Protein AF-A0A6B2LTD2-F1 (afdb_monomer)

Organism: NCBI:txid1963864

Structure (mmCIF, N/CA/C/O backbone):
data_AF-A0A6B2LTD2-F1
#
_entry.id   AF-A0A6B2LTD2-F1
#
loop_
_atom_site.group_PDB
_atom_site.id
_atom_site.type_symbol
_atom_site.label_atom_id
_atom_site.label_alt_id
_atom_site.label_comp_id
_atom_site.label_asym_id
_atom_site.label_entity_id
_atom_site.label_seq_id
_atom_site.pdbx_PDB_ins_code
_atom_site.Cartn_x
_atom_site.Cartn_y
_atom_site.Cartn_z
_atom_site.occupancy
_atom_site.B_iso_or_equiv
_atom_site.auth_seq_id
_atom_site.auth_comp_id
_atom_site.auth_asym_id
_atom_site.auth_atom_id
_atom_site.pdbx_PDB_model_num
ATOM 1 N N . MET A 1 1 ? 1.904 9.022 -7.532 1.00 56.50 1 MET A N 1
ATOM 2 C CA . MET 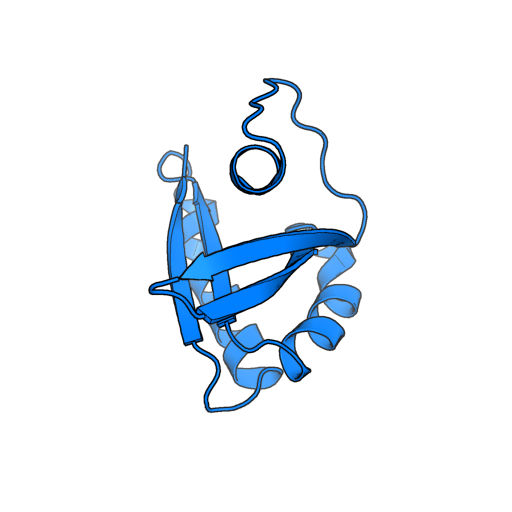A 1 1 ? 0.496 8.823 -7.103 1.00 56.50 1 MET A CA 1
ATOM 3 C C . MET A 1 1 ? 0.138 9.655 -5.867 1.00 56.50 1 MET A C 1
ATOM 5 O O . MET A 1 1 ? -0.848 10.381 -5.9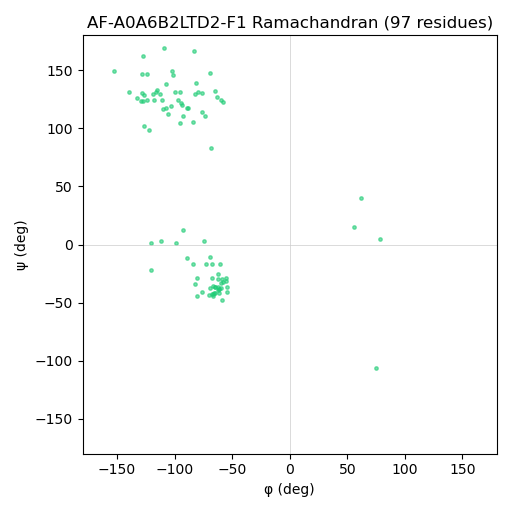13 1.00 56.50 1 MET A O 1
ATOM 9 N N . LEU A 1 2 ? 0.938 9.615 -4.795 1.00 57.12 2 LEU A N 1
ATOM 10 C CA . LEU A 1 2 ? 0.628 10.289 -3.527 1.00 57.12 2 LEU A CA 1
ATOM 11 C C . LEU A 1 2 ? 0.632 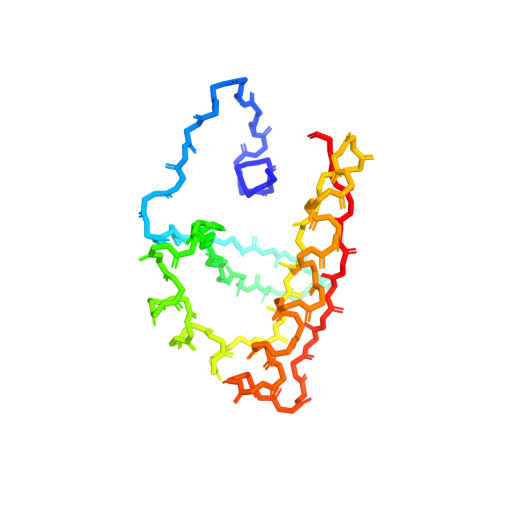11.829 -3.605 1.00 57.12 2 LEU A C 1
ATOM 13 O O . LEU A 1 2 ? -0.305 12.456 -3.127 1.00 57.12 2 LEU A O 1
ATOM 17 N N . LEU A 1 3 ? 1.603 12.436 -4.300 1.00 54.81 3 LEU A N 1
ATOM 18 C CA . LEU A 1 3 ? 1.633 13.888 -4.566 1.00 54.81 3 LEU A CA 1
ATOM 19 C C . LEU A 1 3 ? 0.433 14.364 -5.398 1.00 54.81 3 LEU A C 1
ATOM 21 O O . LEU A 1 3 ? -0.176 15.384 -5.092 1.00 54.81 3 LEU A O 1
ATOM 25 N N . ARG A 1 4 ? 0.017 13.574 -6.394 1.00 56.25 4 ARG A N 1
ATOM 26 C CA . ARG A 1 4 ? -1.172 13.876 -7.203 1.00 56.25 4 ARG A CA 1
ATOM 27 C C . ARG A 1 4 ? -2.454 13.796 -6.374 1.00 56.25 4 ARG A C 1
ATOM 29 O O . ARG A 1 4 ? -3.359 14.590 -6.596 1.00 56.25 4 ARG A O 1
ATOM 36 N N . PHE A 1 5 ? -2.531 12.871 -5.416 1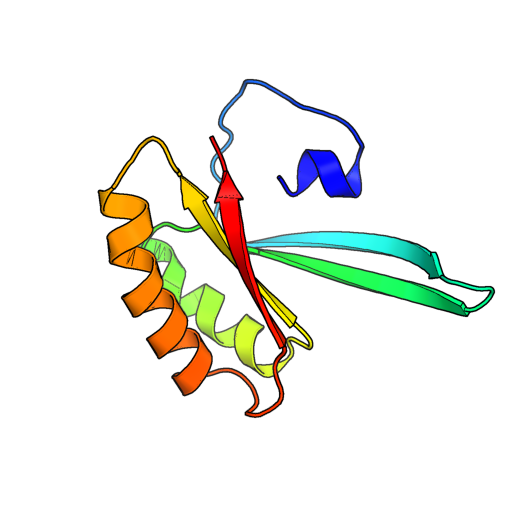.00 56.72 5 PHE A N 1
ATOM 37 C CA . PHE A 1 5 ? -3.673 12.777 -4.509 1.00 56.72 5 PHE A CA 1
ATOM 38 C C . PHE A 1 5 ? -3.655 13.858 -3.420 1.00 56.72 5 PHE A C 1
ATOM 40 O O . PHE A 1 5 ? -4.707 14.393 -3.099 1.00 56.72 5 PHE A O 1
ATOM 47 N N . ALA A 1 6 ? -2.506 14.186 -2.835 1.00 59.53 6 ALA A N 1
ATOM 48 C CA . ALA A 1 6 ? -2.430 15.146 -1.7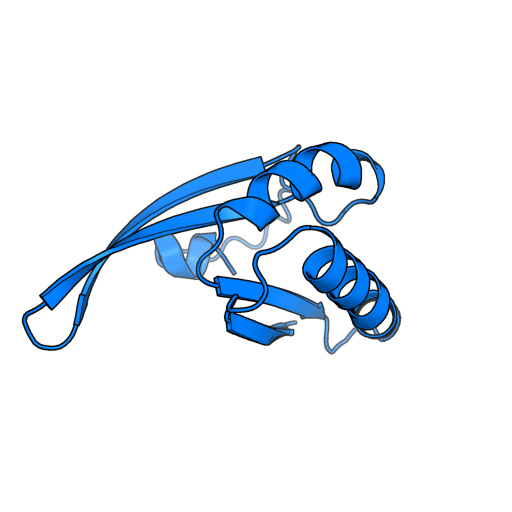36 1.00 59.53 6 ALA A CA 1
ATOM 49 C C . ALA A 1 6 ? -2.462 16.604 -2.221 1.00 59.53 6 ALA A C 1
ATOM 51 O O . ALA A 1 6 ? -3.227 17.402 -1.688 1.00 59.53 6 ALA A O 1
ATOM 52 N N . ASP A 1 7 ? -1.699 16.916 -3.269 1.00 58.69 7 ASP A N 1
ATOM 53 C CA . ASP A 1 7 ? -1.362 18.291 -3.658 1.00 58.69 7 ASP A CA 1
ATOM 54 C C . ASP A 1 7 ? -1.838 18.645 -5.080 1.00 58.69 7 ASP A C 1
ATOM 56 O O . ASP A 1 7 ? -1.614 19.751 -5.566 1.00 58.69 7 ASP A O 1
ATOM 60 N N . ASN A 1 8 ? -2.503 17.709 -5.770 1.00 53.69 8 ASN A N 1
ATOM 61 C CA . ASN A 1 8 ? -2.966 17.835 -7.159 1.00 53.69 8 ASN A CA 1
ATOM 62 C C . ASN A 1 8 ? -1.858 18.177 -8.179 1.00 53.69 8 ASN A C 1
ATOM 64 O O . ASN A 1 8 ? -2.137 18.505 -9.333 1.00 53.69 8 ASN A O 1
ATOM 68 N N . THR A 1 9 ? -0.594 18.030 -7.791 1.00 41.66 9 THR A N 1
ATOM 69 C CA . THR A 1 9 ? 0.590 18.281 -8.614 1.00 41.66 9 THR A CA 1
ATOM 70 C C . THR A 1 9 ? 1.175 16.971 -9.142 1.00 41.66 9 THR A C 1
ATOM 72 O O . THR A 1 9 ? 1.088 15.914 -8.513 1.00 41.66 9 THR A O 1
ATOM 75 N N . PHE A 1 10 ? 1.730 17.024 -10.351 1.00 46.69 10 PHE A N 1
ATOM 76 C CA . PHE A 1 10 ? 2.509 15.945 -10.949 1.00 46.69 10 PHE A CA 1
ATOM 77 C C . PHE A 1 10 ? 3.869 16.525 -11.321 1.00 46.69 10 PHE A C 1
ATOM 79 O O . PHE A 1 10 ? 3.927 17.525 -12.034 1.00 46.69 10 PHE A O 1
ATOM 86 N N . THR A 1 11 ? 4.935 15.911 -10.822 1.00 45.88 11 THR A N 1
ATOM 87 C CA . THR A 1 11 ? 6.310 16.299 -11.136 1.00 45.88 11 THR A CA 1
ATOM 88 C C . THR A 1 11 ? 6.979 15.109 -11.813 1.00 45.88 11 THR A C 1
ATOM 90 O O . THR A 1 11 ? 6.917 14.001 -11.286 1.00 45.88 11 THR A O 1
ATOM 93 N N . GLU A 1 12 ? 7.612 15.329 -12.968 1.00 45.50 12 GLU A N 1
ATOM 94 C CA . GLU A 1 12 ? 8.355 14.297 -13.718 1.00 45.50 12 GLU A CA 1
ATOM 95 C C . GLU A 1 12 ? 9.649 13.849 -13.017 1.00 45.50 12 GLU A C 1
ATOM 97 O O . GLU A 1 12 ? 10.261 12.856 -13.408 1.00 45.50 12 GLU A O 1
ATOM 102 N N . SER A 1 13 ? 10.083 14.549 -11.964 1.00 41.03 13 SER A N 1
ATOM 103 C CA . SER A 1 13 ? 11.223 14.118 -11.166 1.00 41.03 13 SER A CA 1
ATOM 104 C C . SER A 1 13 ? 10.836 12.920 -10.298 1.00 41.03 13 SER A C 1
ATOM 106 O O . SER A 1 13 ? 10.083 13.027 -9.329 1.00 41.03 13 SER A O 1
ATOM 108 N N . PHE A 1 14 ? 11.392 11.758 -10.638 1.00 47.47 14 PHE A N 1
ATOM 109 C CA . PHE A 1 14 ? 11.335 10.557 -9.812 1.00 47.47 14 PHE A CA 1
ATOM 110 C C . PHE A 1 14 ? 12.168 10.770 -8.539 1.00 47.47 14 PHE A C 1
ATOM 112 O O . PHE A 1 14 ? 13.339 10.402 -8.461 1.00 47.47 14 PHE A O 1
ATOM 119 N N . ILE A 1 15 ? 11.580 11.415 -7.534 1.00 55.53 15 ILE A N 1
ATOM 120 C CA . ILE A 1 15 ? 12.172 11.502 -6.200 1.00 55.53 15 ILE A CA 1
ATOM 121 C C . ILE A 1 15 ? 11.773 10.221 -5.470 1.00 55.53 15 ILE A C 1
ATOM 123 O O . ILE A 1 15 ? 10.616 10.045 -5.099 1.00 55.53 15 ILE A O 1
ATOM 127 N N . SER A 1 16 ? 12.721 9.298 -5.304 1.00 53.12 16 SER A N 1
ATOM 128 C CA . SER A 1 16 ? 12.493 8.099 -4.495 1.00 53.12 16 SER A CA 1
ATOM 129 C C . SER A 1 16 ? 12.222 8.493 -3.043 1.00 53.12 16 SER A C 1
ATOM 131 O O . SER A 1 16 ? 13.035 9.192 -2.437 1.00 53.12 16 SER A O 1
ATOM 133 N N . THR A 1 17 ? 11.116 8.015 -2.472 1.00 57.16 17 THR A N 1
ATOM 134 C CA . THR A 1 17 ? 10.846 8.140 -1.034 1.00 57.16 17 THR A CA 1
ATOM 135 C C . THR A 1 17 ? 11.966 7.439 -0.262 1.00 57.16 17 THR A C 1
ATOM 137 O O . THR A 1 17 ? 12.252 6.264 -0.501 1.00 57.16 17 THR A O 1
ATOM 140 N N . ILE A 1 18 ? 12.632 8.153 0.647 1.00 62.00 18 ILE A N 1
ATOM 141 C CA . ILE A 1 18 ? 13.630 7.575 1.555 1.00 62.00 18 ILE A CA 1
ATOM 142 C C . ILE A 1 18 ? 12.897 7.186 2.839 1.00 62.00 18 ILE A C 1
ATOM 144 O O . ILE A 1 18 ? 12.462 8.052 3.593 1.00 62.00 18 ILE A O 1
ATOM 148 N N . GLY A 1 19 ? 12.752 5.884 3.092 1.00 66.06 19 GLY A N 1
ATOM 149 C CA . GLY A 1 19 ? 12.014 5.388 4.254 1.00 66.06 19 GLY A CA 1
ATOM 150 C C . GLY A 1 19 ? 10.498 5.522 4.083 1.00 66.06 19 GLY A C 1
ATOM 151 O O . GLY A 1 19 ? 9.902 4.732 3.351 1.00 66.06 19 GLY A O 1
ATOM 152 N N . VAL A 1 20 ? 9.879 6.477 4.783 1.00 70.88 20 VAL A N 1
ATOM 153 C CA . VAL A 1 20 ? 8.419 6.677 4.823 1.00 70.88 20 VAL A CA 1
ATOM 154 C C . VAL A 1 20 ? 8.089 8.172 4.788 1.00 70.88 20 VAL A C 1
ATOM 156 O O . VAL A 1 20 ? 8.652 8.933 5.573 1.00 70.88 20 VAL A O 1
ATOM 159 N N . ASP A 1 21 ? 7.170 8.583 3.914 1.00 80.06 21 ASP A N 1
ATOM 160 C CA . ASP A 1 21 ? 6.554 9.917 3.910 1.00 80.06 21 ASP A CA 1
ATOM 161 C C . ASP A 1 21 ? 5.141 9.851 4.514 1.00 80.06 21 ASP A C 1
ATOM 163 O O . ASP A 1 21 ? 4.448 8.834 4.422 1.00 80.06 21 ASP A O 1
ATOM 167 N N . PHE A 1 22 ? 4.708 10.933 5.156 1.00 81.94 22 PHE A N 1
ATOM 168 C CA . PHE A 1 22 ? 3.420 11.012 5.840 1.00 81.94 22 PHE A CA 1
ATOM 169 C C . PHE A 1 22 ? 2.656 12.258 5.412 1.00 81.94 22 PHE A C 1
ATOM 171 O O . PHE A 1 22 ? 3.116 13.386 5.593 1.00 81.94 22 PHE A O 1
ATOM 178 N N . LYS A 1 23 ? 1.437 12.058 4.906 1.00 82.44 23 LYS A N 1
ATOM 179 C CA . LYS A 1 23 ? 0.536 13.147 4.524 1.00 82.44 23 LYS A CA 1
ATOM 180 C C . LYS A 1 23 ? -0.836 12.993 5.159 1.00 82.44 23 LYS A C 1
ATOM 182 O O . LYS A 1 23 ? -1.354 11.892 5.330 1.00 82.44 23 LYS A O 1
ATOM 187 N N . ILE A 1 24 ? -1.456 14.128 5.466 1.00 86.44 24 ILE A N 1
ATOM 188 C CA . ILE A 1 24 ? -2.827 14.200 5.970 1.00 86.44 24 ILE A CA 1
ATOM 189 C C . ILE A 1 24 ? -3.681 14.941 4.949 1.00 86.44 24 ILE A C 1
ATOM 191 O O . ILE A 1 24 ? -3.329 16.041 4.532 1.00 86.44 24 ILE A O 1
ATOM 195 N N . ARG A 1 25 ? -4.836 14.371 4.599 1.00 86.50 25 ARG A N 1
ATOM 196 C CA . ARG A 1 25 ? -5.846 15.032 3.767 1.00 86.50 25 ARG A CA 1
ATOM 197 C C . ARG A 1 25 ? -7.220 14.878 4.400 1.00 86.50 25 ARG A C 1
ATOM 199 O O . ARG A 1 25 ? -7.654 13.763 4.665 1.00 86.50 25 ARG A O 1
ATOM 206 N N . THR A 1 26 ? -7.916 15.985 4.621 1.00 89.12 26 THR A N 1
ATOM 207 C CA . THR A 1 26 ? -9.306 15.966 5.091 1.00 89.12 26 THR A CA 1
ATOM 208 C C . THR A 1 26 ? -10.242 16.083 3.894 1.00 89.12 26 THR A C 1
ATOM 210 O O . THR A 1 26 ? -10.036 16.942 3.039 1.00 89.12 26 THR A O 1
ATOM 213 N N . LEU A 1 27 ? -11.245 15.212 3.820 1.00 90.19 27 LEU A N 1
ATOM 214 C CA . LEU A 1 27 ? -12.253 15.169 2.763 1.00 90.19 27 LEU A CA 1
ATOM 215 C C . LEU A 1 27 ? -13.649 15.265 3.381 1.00 90.19 27 LEU A C 1
ATOM 217 O O . LEU A 1 27 ? -13.868 14.727 4.463 1.00 90.19 27 LEU A O 1
ATOM 221 N N . ASP A 1 28 ? -14.588 15.901 2.685 1.00 93.69 28 ASP A N 1
ATOM 222 C CA . ASP A 1 28 ? -16.017 15.769 2.982 1.00 93.69 28 ASP A CA 1
ATOM 223 C C . ASP A 1 28 ? -16.607 14.681 2.080 1.00 93.69 28 ASP A C 1
ATOM 225 O O . ASP A 1 28 ? -16.489 14.745 0.854 1.00 93.69 28 ASP A O 1
ATOM 229 N N . LEU A 1 29 ? -17.187 13.651 2.691 1.00 90.19 29 LEU A N 1
ATOM 230 C CA . LEU A 1 29 ? -17.841 12.548 2.000 1.00 90.19 29 LEU A CA 1
ATOM 231 C C . LEU A 1 29 ? -19.286 12.466 2.484 1.00 90.19 29 LEU A C 1
ATOM 233 O O . LEU A 1 29 ? -19.567 11.920 3.550 1.00 90.19 29 LEU A O 1
ATOM 237 N N . GLY A 1 30 ? -20.203 13.040 1.702 1.00 89.69 30 GLY A N 1
ATOM 238 C CA . GLY A 1 30 ? -21.635 13.017 2.006 1.00 89.69 30 GLY A CA 1
ATOM 239 C C . GLY A 1 30 ? -21.983 13.722 3.320 1.00 89.69 30 GLY A C 1
ATOM 240 O O . GLY A 1 30 ? -22.791 13.202 4.085 1.00 89.69 30 GLY A O 1
ATOM 241 N N . GLY A 1 31 ? -21.343 14.862 3.613 1.00 92.19 31 GLY A N 1
ATOM 242 C CA . GLY A 1 31 ? -21.540 15.607 4.862 1.00 92.19 31 GLY A CA 1
ATOM 243 C C . GLY A 1 31 ? -20.812 15.015 6.073 1.00 92.19 31 GLY A C 1
ATOM 244 O O . GLY A 1 31 ? -20.984 15.501 7.190 1.00 92.19 31 GLY A O 1
ATOM 245 N N . THR A 1 32 ? -20.010 13.965 5.872 1.00 93.88 32 THR A N 1
ATOM 246 C CA . THR A 1 32 ? -19.104 13.428 6.891 1.00 93.88 32 THR A CA 1
ATOM 247 C C . THR A 1 32 ? -17.675 13.859 6.590 1.00 93.88 32 THR A C 1
ATOM 249 O O . THR A 1 32 ? -17.095 13.477 5.572 1.00 93.88 32 THR A O 1
ATOM 252 N N . THR A 1 33 ? -17.072 14.600 7.516 1.00 93.44 33 THR A N 1
ATOM 253 C CA . THR A 1 33 ? -15.662 14.986 7.439 1.00 93.44 33 THR A CA 1
ATOM 254 C C . THR A 1 33 ? -14.763 13.809 7.811 1.00 93.44 33 THR A C 1
ATOM 256 O O . THR A 1 33 ? -14.721 13.380 8.964 1.00 93.44 33 THR A O 1
ATOM 259 N N . VAL A 1 34 ? -13.991 13.311 6.849 1.00 92.88 34 VAL A N 1
ATOM 260 C CA . VAL A 1 34 ? -13.052 12.197 7.016 1.00 92.88 34 VAL A CA 1
ATOM 261 C C . VAL A 1 34 ? -11.618 12.707 6.916 1.00 92.88 34 VAL A C 1
ATOM 263 O O . VAL A 1 34 ? -11.221 13.304 5.917 1.00 92.88 34 VAL A O 1
ATOM 266 N N . LYS A 1 35 ? -10.804 12.439 7.941 1.00 91.94 35 LYS A N 1
ATOM 267 C CA . LYS A 1 35 ? -9.370 12.758 7.953 1.00 91.94 35 LYS A CA 1
ATOM 268 C C . LYS A 1 35 ? -8.558 11.537 7.522 1.00 91.94 35 LYS A C 1
ATOM 270 O O . LYS A 1 35 ? -8.368 10.610 8.304 1.00 91.94 35 LYS A O 1
ATOM 275 N N . LEU A 1 36 ? -8.053 11.553 6.294 1.00 90.12 36 LEU A N 1
ATOM 276 C CA . LEU A 1 36 ? -7.163 10.522 5.774 1.00 90.12 36 LEU A CA 1
ATOM 277 C C . LEU A 1 36 ? -5.728 10.780 6.230 1.00 90.12 36 LEU A C 1
ATOM 279 O O . LEU A 1 36 ? -5.196 11.877 6.063 1.00 90.12 36 LEU A O 1
ATOM 283 N N . GLN A 1 37 ? -5.112 9.744 6.786 1.00 89.62 37 GLN A N 1
ATOM 284 C CA . GLN A 1 37 ? -3.695 9.688 7.123 1.00 89.62 37 GLN A CA 1
ATOM 285 C C . GLN A 1 37 ? -3.039 8.698 6.169 1.00 89.62 37 GLN A C 1
ATOM 287 O O . GLN A 1 37 ? -3.412 7.526 6.148 1.00 89.62 37 GLN A O 1
ATOM 292 N N . ILE A 1 38 ? -2.118 9.183 5.347 1.00 87.38 38 ILE A N 1
ATOM 293 C CA . ILE A 1 38 ? -1.538 8.427 4.244 1.00 87.38 38 ILE A CA 1
ATOM 294 C C . ILE A 1 38 ? -0.049 8.280 4.504 1.00 87.38 38 ILE A C 1
ATOM 296 O O . ILE A 1 38 ? 0.658 9.273 4.676 1.00 87.38 38 ILE A O 1
ATOM 300 N N . TRP A 1 39 ? 0.397 7.032 4.521 1.00 86.75 39 TRP A N 1
ATOM 301 C CA . TRP A 1 39 ? 1.791 6.654 4.680 1.00 86.75 39 TRP A CA 1
ATOM 302 C C . TRP A 1 39 ? 2.307 6.188 3.319 1.00 86.75 39 TRP A C 1
ATOM 304 O O . TRP A 1 39 ? 1.841 5.171 2.807 1.00 86.75 39 TRP A O 1
ATOM 314 N N . ASP A 1 40 ? 3.219 6.947 2.714 1.00 82.25 40 ASP A N 1
ATOM 315 C CA . ASP A 1 40 ? 3.938 6.529 1.510 1.00 82.25 40 ASP A CA 1
ATOM 316 C C . ASP A 1 40 ? 5.198 5.792 1.938 1.00 82.25 40 ASP A C 1
ATOM 318 O O . ASP A 1 40 ? 6.058 6.366 2.602 1.00 82.25 40 ASP A O 1
ATOM 322 N N . THR A 1 41 ? 5.330 4.522 1.591 1.00 72.25 41 THR A N 1
ATOM 323 C CA . THR A 1 41 ? 6.499 3.732 1.989 1.00 72.25 41 THR A CA 1
ATOM 324 C C . THR A 1 41 ? 7.391 3.486 0.789 1.00 72.25 41 THR A C 1
ATOM 326 O O . THR A 1 41 ? 6.907 3.138 -0.287 1.00 72.25 41 THR A O 1
ATOM 329 N N . ALA A 1 42 ? 8.703 3.601 0.972 1.00 68.81 42 ALA A N 1
ATOM 330 C CA . ALA A 1 42 ? 9.661 3.245 -0.061 1.00 68.81 42 ALA A CA 1
ATOM 331 C C . ALA A 1 42 ? 9.486 1.771 -0.480 1.00 68.81 42 ALA A C 1
ATOM 333 O O . ALA A 1 42 ? 9.614 0.866 0.342 1.00 68.81 42 ALA A O 1
ATOM 334 N N . GLY A 1 43 ? 9.248 1.520 -1.772 1.00 62.56 43 GLY A N 1
ATOM 335 C CA . GLY A 1 43 ? 9.089 0.166 -2.327 1.00 62.56 43 GLY A CA 1
ATOM 336 C C . GLY A 1 43 ? 10.393 -0.633 -2.470 1.00 62.56 43 GLY A C 1
ATOM 337 O O . GLY A 1 43 ? 10.377 -1.736 -3.010 1.00 62.56 43 GLY A O 1
ATOM 338 N N . GLN A 1 44 ? 11.535 -0.090 -2.029 1.00 61.84 44 GLN A N 1
ATOM 339 C CA . GLN A 1 44 ? 12.813 -0.802 -2.079 1.00 61.84 44 GLN A CA 1
ATOM 340 C C . GLN A 1 44 ? 12.958 -1.775 -0.910 1.00 61.84 44 GLN A C 1
ATOM 342 O O . GLN A 1 44 ? 12.705 -1.429 0.244 1.00 61.84 44 GLN A O 1
ATOM 347 N N . GLU A 1 45 ? 13.489 -2.968 -1.195 1.00 59.50 45 GLU A N 1
ATOM 348 C CA . GLU A 1 45 ? 13.650 -4.031 -0.197 1.00 59.50 45 GLU A CA 1
ATOM 349 C C . GLU A 1 45 ? 14.452 -3.611 1.042 1.00 59.50 45 GLU A C 1
ATOM 351 O O . GLU A 1 45 ? 14.180 -4.094 2.141 1.00 59.50 45 GLU A O 1
ATOM 356 N N . ARG A 1 46 ? 15.382 -2.656 0.896 1.00 56.38 46 ARG A N 1
ATOM 357 C CA . ARG A 1 46 ? 16.201 -2.125 1.999 1.00 56.38 46 ARG A CA 1
ATOM 358 C C . ARG A 1 46 ? 15.380 -1.464 3.115 1.00 56.38 46 ARG A C 1
ATOM 360 O O . ARG A 1 46 ? 15.906 -1.300 4.211 1.00 56.38 46 ARG A O 1
ATOM 367 N N . PHE A 1 47 ? 14.114 -1.117 2.867 1.00 58.91 47 PHE A N 1
ATOM 368 C CA . PHE A 1 47 ? 13.238 -0.454 3.838 1.00 58.91 47 PHE A CA 1
ATOM 369 C C . PHE A 1 47 ? 12.072 -1.325 4.343 1.00 58.91 47 PHE A C 1
ATOM 371 O O . PHE A 1 47 ? 11.302 -0.859 5.182 1.00 58.91 47 PHE A O 1
ATOM 378 N N . ARG A 1 48 ? 11.970 -2.602 3.932 1.00 62.06 48 ARG A N 1
ATOM 379 C CA . ARG A 1 48 ? 10.855 -3.508 4.309 1.00 62.06 48 ARG A CA 1
ATOM 380 C C . ARG A 1 48 ? 10.634 -3.626 5.821 1.00 62.06 48 ARG A C 1
ATOM 382 O O . ARG A 1 48 ? 9.493 -3.662 6.277 1.00 62.06 48 ARG A O 1
ATOM 389 N N . THR A 1 49 ? 11.707 -3.620 6.615 1.00 57.69 49 THR A N 1
ATOM 390 C CA . THR A 1 49 ? 11.615 -3.689 8.084 1.00 57.69 49 THR A CA 1
ATOM 391 C C . THR A 1 49 ? 10.855 -2.494 8.666 1.00 57.69 49 THR A C 1
ATOM 393 O O . THR A 1 49 ? 10.051 -2.668 9.580 1.00 57.69 49 THR A O 1
ATOM 396 N N . ILE A 1 50 ? 11.052 -1.296 8.106 1.00 61.94 50 ILE A N 1
ATOM 397 C CA . ILE A 1 50 ? 10.372 -0.071 8.544 1.00 61.94 50 ILE A CA 1
ATOM 398 C C . ILE A 1 50 ? 8.887 -0.142 8.162 1.00 61.94 50 ILE A C 1
ATOM 400 O O . ILE A 1 50 ? 8.032 0.122 9.005 1.00 61.94 50 ILE A O 1
ATOM 404 N N . THR A 1 51 ? 8.580 -0.604 6.947 1.00 69.12 51 THR A N 1
ATOM 405 C CA . THR A 1 51 ? 7.217 -0.718 6.400 1.00 69.12 51 THR A CA 1
ATOM 406 C C . THR A 1 51 ? 6.303 -1.629 7.228 1.00 69.12 51 THR A C 1
ATOM 408 O O . THR A 1 51 ? 5.140 -1.293 7.447 1.00 69.12 51 THR A O 1
ATOM 411 N N . SER A 1 52 ? 6.827 -2.735 7.772 1.00 72.56 52 SER A N 1
ATOM 412 C CA . SER A 1 52 ? 6.025 -3.715 8.530 1.00 72.56 52 SER A CA 1
ATOM 413 C C . SER A 1 52 ? 5.283 -3.129 9.744 1.00 72.56 52 SER A C 1
ATOM 415 O O . SER A 1 52 ? 4.165 -3.542 10.055 1.00 72.56 52 SER A O 1
ATOM 417 N N . SER A 1 53 ? 5.864 -2.114 10.391 1.00 77.50 53 SER A N 1
ATOM 418 C CA . SER A 1 53 ? 5.281 -1.438 11.560 1.00 77.50 53 SER A CA 1
ATOM 419 C C . SER A 1 53 ? 4.015 -0.647 11.214 1.00 77.50 53 SER A C 1
ATOM 421 O O . SER A 1 53 ? 3.131 -0.497 12.057 1.00 77.50 53 SER A O 1
ATOM 423 N N . TYR A 1 54 ? 3.909 -0.165 9.971 1.00 80.00 54 TYR A N 1
ATOM 424 C CA . TYR A 1 54 ? 2.798 0.668 9.505 1.00 80.00 54 TYR A CA 1
ATOM 425 C C . TYR A 1 54 ? 1.579 -0.153 9.070 1.00 80.00 54 TYR A C 1
ATOM 427 O O . TYR A 1 54 ? 0.471 0.378 9.023 1.00 80.00 54 TYR A O 1
ATOM 435 N N . TYR A 1 55 ? 1.743 -1.458 8.828 1.00 84.25 55 TYR A N 1
ATOM 436 C CA . TYR A 1 55 ? 0.638 -2.339 8.444 1.00 84.25 55 TYR A CA 1
ATOM 437 C C . TYR A 1 55 ? -0.367 -2.573 9.582 1.00 84.25 55 TYR A C 1
ATOM 439 O O . TYR A 1 55 ? -1.571 -2.598 9.338 1.00 84.25 55 TYR A O 1
ATOM 447 N N . ARG A 1 56 ? 0.095 -2.685 10.836 1.00 84.38 56 ARG A N 1
ATOM 448 C CA . ARG A 1 56 ? -0.765 -3.009 11.993 1.00 84.38 56 ARG A CA 1
ATOM 449 C C . ARG A 1 56 ? -1.848 -1.955 12.271 1.00 84.38 56 ARG A C 1
ATOM 451 O O . ARG A 1 56 ? -2.901 -2.293 12.794 1.00 84.38 56 ARG A O 1
ATOM 458 N N . GLY A 1 57 ? -1.594 -0.687 11.951 1.00 84.88 57 GLY A N 1
ATOM 459 C CA . GLY A 1 57 ? -2.538 0.418 12.176 1.00 84.88 57 GLY A CA 1
ATOM 460 C C . GLY A 1 57 ? -3.347 0.825 10.942 1.00 84.88 57 GLY A C 1
ATOM 461 O O . GLY A 1 57 ? -4.109 1.789 11.007 1.00 84.88 57 GLY A O 1
ATOM 462 N N . ALA A 1 58 ? -3.155 0.151 9.806 1.00 89.56 58 ALA A N 1
ATOM 463 C CA . ALA A 1 58 ? -3.774 0.547 8.551 1.00 89.56 58 ALA A CA 1
ATOM 464 C C . ALA A 1 58 ? -5.240 0.090 8.475 1.00 89.56 58 ALA A C 1
ATOM 466 O O . ALA A 1 58 ? -5.553 -1.081 8.678 1.00 89.56 58 ALA A O 1
ATOM 467 N N . HIS A 1 59 ? -6.134 1.012 8.108 1.00 91.81 59 HIS A N 1
ATOM 468 C CA . HIS A 1 59 ? -7.524 0.689 7.752 1.00 91.81 59 HIS A CA 1
ATOM 469 C C . HIS A 1 59 ? -7.642 0.182 6.308 1.00 91.81 59 HIS A C 1
ATOM 471 O O . HIS A 1 59 ? -8.529 -0.602 5.975 1.00 91.81 59 HIS A O 1
ATOM 477 N N . GLY A 1 60 ? -6.732 0.631 5.443 1.00 91.81 60 GLY A N 1
ATOM 478 C CA . GLY A 1 60 ? -6.646 0.198 4.062 1.00 91.81 60 GLY A CA 1
ATOM 479 C C . GLY A 1 60 ? -5.223 0.315 3.537 1.00 91.81 60 GLY A C 1
ATOM 480 O O . GLY A 1 60 ? -4.461 1.177 3.977 1.00 91.81 60 GLY A O 1
ATOM 481 N N . ILE A 1 61 ? -4.871 -0.57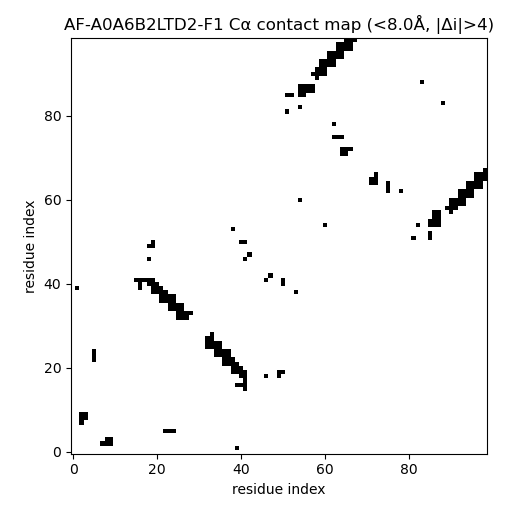0 2.612 1.00 92.25 61 ILE A N 1
ATOM 482 C CA . ILE A 1 61 ? -3.554 -0.659 1.990 1.00 92.25 61 ILE A CA 1
ATOM 483 C C . ILE A 1 61 ? -3.737 -0.670 0.475 1.00 92.25 61 ILE A C 1
ATOM 485 O O . ILE A 1 61 ? -4.540 -1.431 -0.071 1.00 92.25 61 ILE A O 1
ATOM 489 N N . ILE A 1 62 ? -2.975 0.190 -0.197 1.00 91.69 62 ILE A N 1
ATOM 490 C CA . ILE A 1 62 ? -2.947 0.297 -1.652 1.00 91.69 62 ILE A CA 1
ATOM 491 C C . ILE A 1 62 ? -1.622 -0.291 -2.130 1.00 91.69 62 ILE A C 1
ATOM 493 O O . ILE A 1 62 ? -0.558 0.229 -1.804 1.00 91.69 62 ILE A O 1
ATOM 497 N N . VAL A 1 63 ? -1.689 -1.368 -2.908 1.00 91.00 63 VAL A N 1
ATOM 498 C CA . VAL A 1 63 ? -0.530 -1.960 -3.579 1.00 91.00 63 VAL A CA 1
ATOM 499 C C . VAL A 1 63 ? -0.498 -1.427 -5.001 1.00 91.00 63 VAL A C 1
ATOM 501 O O . VAL A 1 63 ? -1.483 -1.546 -5.729 1.00 91.00 63 VAL A O 1
ATOM 504 N N . VAL A 1 64 ? 0.620 -0.827 -5.399 1.00 90.25 64 VAL A N 1
ATOM 505 C CA . VAL A 1 64 ? 0.779 -0.222 -6.725 1.00 90.25 64 VAL A CA 1
ATOM 506 C C . VAL A 1 64 ? 1.856 -0.973 -7.497 1.00 90.25 64 VAL A C 1
ATOM 508 O O . VAL A 1 64 ? 2.931 -1.228 -6.959 1.00 90.25 64 VAL A O 1
ATOM 511 N N . TYR A 1 65 ? 1.579 -1.309 -8.753 1.00 90.19 65 TYR A N 1
ATOM 512 C CA . TYR A 1 65 ? 2.562 -1.863 -9.684 1.00 90.19 65 TYR A CA 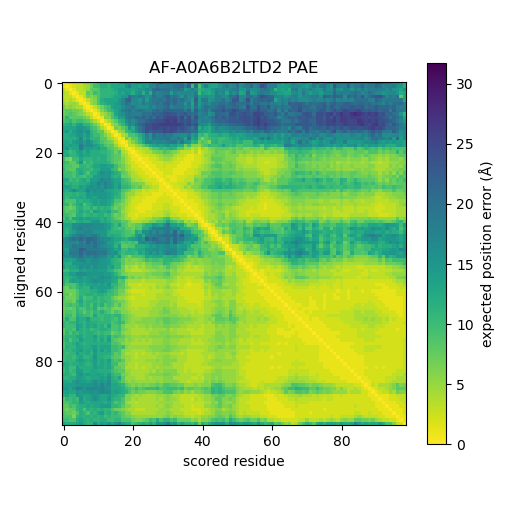1
ATOM 513 C C . TYR A 1 65 ? 2.570 -1.061 -10.986 1.00 90.19 65 TYR A C 1
ATOM 515 O O . TYR A 1 65 ? 1.626 -0.327 -11.269 1.00 90.19 65 TYR A O 1
ATOM 523 N N . ASP A 1 66 ? 3.628 -1.193 -11.774 1.00 89.69 66 ASP A N 1
ATOM 524 C CA . ASP A 1 66 ? 3.766 -0.558 -13.080 1.00 89.69 66 ASP A CA 1
ATOM 525 C C . ASP A 1 66 ? 3.281 -1.515 -14.183 1.00 89.69 66 ASP A C 1
ATOM 527 O O . ASP A 1 66 ? 3.809 -2.614 -14.357 1.00 89.69 66 ASP A O 1
ATOM 531 N N . VAL A 1 67 ? 2.265 -1.104 -14.944 1.00 92.75 67 VAL A N 1
ATOM 532 C CA . VAL A 1 67 ? 1.677 -1.899 -16.036 1.00 92.75 67 VAL A CA 1
ATOM 533 C C . VAL A 1 67 ? 2.628 -2.081 -17.219 1.00 92.75 67 VAL A C 1
ATOM 535 O O . VAL A 1 67 ? 2.398 -2.955 -18.052 1.00 92.75 67 VAL A O 1
ATOM 538 N N . THR A 1 68 ? 3.681 -1.267 -17.305 1.00 93.06 68 THR A N 1
ATOM 539 C CA . THR A 1 68 ? 4.737 -1.368 -18.317 1.00 93.06 68 THR A CA 1
ATOM 540 C C . THR A 1 68 ? 5.890 -2.276 -17.876 1.00 93.06 68 THR A C 1
ATOM 542 O O . THR A 1 68 ? 6.695 -2.680 -18.713 1.00 93.06 68 THR A O 1
ATOM 545 N N . ASN A 1 69 ? 5.941 -2.669 -16.594 1.00 90.38 69 ASN A N 1
ATOM 546 C CA . ASN A 1 69 ? 6.987 -3.522 -16.036 1.00 90.38 69 ASN A CA 1
ATOM 547 C C . ASN A 1 69 ? 6.407 -4.754 -15.315 1.00 90.38 69 ASN A C 1
ATOM 549 O O . ASN A 1 69 ? 6.004 -4.702 -14.150 1.00 90.38 69 ASN A O 1
ATOM 553 N N . GLN A 1 70 ? 6.456 -5.905 -15.992 1.00 92.19 70 GLN A N 1
ATOM 554 C CA . GLN A 1 70 ? 5.936 -7.183 -15.493 1.00 92.19 70 GLN A CA 1
ATOM 555 C C . GLN A 1 70 ? 6.571 -7.644 -14.169 1.00 92.19 70 GLN A C 1
ATOM 557 O O . GLN A 1 70 ? 5.904 -8.300 -13.368 1.00 92.19 70 GLN A O 1
ATOM 562 N N . GLU A 1 71 ? 7.831 -7.293 -13.901 1.00 90.44 71 GLU A N 1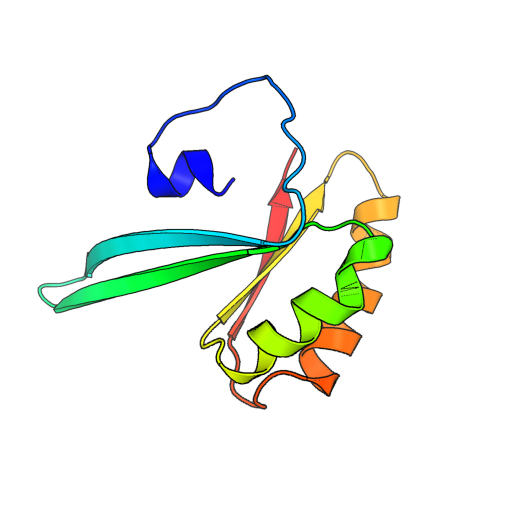
ATOM 563 C CA . GLU A 1 71 ? 8.505 -7.663 -12.652 1.00 90.44 71 GLU A CA 1
ATOM 564 C C . GLU A 1 71 ? 7.831 -7.004 -11.440 1.00 90.44 71 GLU A C 1
ATOM 566 O O . GLU A 1 71 ? 7.663 -7.629 -10.389 1.00 90.44 71 GLU A O 1
ATOM 571 N N . THR A 1 72 ? 7.360 -5.763 -11.592 1.00 89.38 72 THR A N 1
ATOM 572 C CA . THR A 1 72 ? 6.639 -5.063 -10.518 1.00 89.38 72 THR A CA 1
ATOM 573 C C . THR A 1 72 ? 5.318 -5.754 -10.186 1.00 89.38 72 THR A C 1
ATOM 575 O O . THR A 1 72 ? 4.974 -5.877 -9.011 1.00 89.38 72 THR A O 1
ATOM 578 N N . PHE A 1 73 ? 4.626 -6.293 -11.196 1.00 91.81 73 PHE A N 1
ATOM 579 C CA . PHE A 1 73 ? 3.421 -7.093 -10.998 1.00 91.81 73 PHE A CA 1
ATOM 580 C C . PHE A 1 73 ? 3.730 -8.427 -10.309 1.00 91.81 73 PHE A C 1
ATOM 582 O O . PHE A 1 73 ? 3.038 -8.807 -9.370 1.00 91.81 73 PHE A O 1
ATOM 589 N N . ALA A 1 74 ? 4.808 -9.114 -10.700 1.00 91.56 74 ALA A N 1
ATOM 590 C CA . ALA A 1 74 ? 5.228 -10.354 -10.039 1.00 91.56 74 ALA A CA 1
ATOM 591 C C . ALA A 1 74 ? 5.532 -10.143 -8.541 1.00 91.56 74 ALA A C 1
ATOM 593 O O . ALA A 1 74 ? 5.252 -11.009 -7.709 1.00 91.56 74 ALA A O 1
ATOM 594 N N . ASN A 1 75 ? 6.048 -8.968 -8.172 1.00 88.56 75 ASN A N 1
ATOM 595 C CA . ASN A 1 75 ? 6.314 -8.620 -6.778 1.00 88.56 75 ASN A CA 1
ATOM 596 C C . ASN A 1 75 ? 5.044 -8.338 -5.951 1.00 88.56 75 ASN A C 1
ATOM 598 O O . ASN A 1 75 ? 5.112 -8.428 -4.725 1.00 88.56 75 ASN A O 1
ATOM 602 N N . VAL A 1 76 ? 3.879 -8.082 -6.565 1.00 90.94 76 VAL A N 1
ATOM 603 C CA . VAL A 1 76 ? 2.598 -7.872 -5.851 1.00 90.94 76 VAL A CA 1
ATOM 604 C C . VAL A 1 76 ? 2.286 -9.034 -4.912 1.00 90.94 76 VAL A C 1
ATOM 606 O O . VAL A 1 76 ? 1.872 -8.812 -3.778 1.00 90.94 76 VAL A O 1
ATOM 609 N N . GLN A 1 77 ? 2.541 -10.274 -5.338 1.00 90.75 77 GLN A N 1
ATOM 610 C CA . GLN A 1 77 ? 2.282 -11.452 -4.511 1.00 90.75 77 GLN A CA 1
ATOM 611 C C . GLN A 1 77 ? 3.100 -11.440 -3.211 1.00 90.75 77 GLN A C 1
ATOM 613 O O . GLN A 1 77 ? 2.582 -11.803 -2.156 1.00 90.75 77 GLN A O 1
ATOM 618 N N . LYS A 1 78 ? 4.355 -10.977 -3.265 1.00 89.00 78 LYS A N 1
ATOM 619 C CA . LYS A 1 78 ? 5.207 -10.842 -2.073 1.00 89.00 78 LYS A CA 1
ATOM 620 C C . LYS A 1 78 ? 4.648 -9.784 -1.119 1.00 89.00 78 LYS A C 1
ATOM 622 O O . LYS A 1 78 ? 4.612 -10.018 0.085 1.00 89.00 78 LYS A O 1
ATOM 627 N N . TRP A 1 79 ? 4.175 -8.655 -1.651 1.00 87.50 79 TRP A N 1
ATOM 628 C CA . TRP A 1 79 ? 3.564 -7.590 -0.851 1.00 87.50 79 TRP A CA 1
ATOM 629 C C . TRP A 1 79 ? 2.263 -8.040 -0.185 1.00 87.50 79 TRP A C 1
ATOM 631 O O . TRP A 1 79 ? 2.057 -7.772 0.994 1.00 87.50 79 TRP A O 1
ATOM 641 N N . LEU A 1 80 ? 1.411 -8.784 -0.895 1.00 89.75 80 LEU A N 1
ATOM 642 C CA . LEU A 1 80 ? 0.183 -9.336 -0.317 1.00 89.75 80 LEU A CA 1
ATOM 643 C C . LEU A 1 80 ? 0.475 -10.299 0.841 1.00 89.75 80 LEU A C 1
ATOM 645 O O . LEU A 1 80 ? -0.166 -10.197 1.882 1.00 89.75 80 LEU A O 1
ATOM 649 N N . GLN A 1 81 ? 1.488 -11.160 0.706 1.00 90.81 81 GLN A N 1
ATOM 650 C CA . GLN A 1 81 ? 1.911 -12.056 1.790 1.00 90.81 81 GLN A CA 1
ATOM 651 C C . GLN A 1 81 ? 2.418 -11.299 3.026 1.00 90.81 81 GLN A C 1
ATOM 653 O O . GLN A 1 81 ? 2.185 -11.734 4.151 1.00 90.81 81 GLN A O 1
ATOM 658 N N . GLU A 1 82 ? 3.112 -10.172 2.847 1.00 87.62 82 GLU A N 1
ATOM 659 C CA . GLU A 1 82 ? 3.509 -9.325 3.975 1.00 87.62 82 GLU A CA 1
ATOM 660 C C . GLU A 1 82 ? 2.315 -8.673 4.659 1.00 87.62 82 GLU A C 1
ATOM 662 O O . GLU A 1 82 ? 2.243 -8.665 5.888 1.00 87.62 82 GLU A O 1
ATOM 667 N N . ILE A 1 83 ? 1.380 -8.140 3.873 1.00 89.62 83 ILE A N 1
ATOM 668 C CA . ILE A 1 83 ? 0.161 -7.528 4.397 1.00 89.62 83 ILE A CA 1
ATOM 669 C C . ILE A 1 83 ? -0.613 -8.555 5.223 1.00 89.62 83 ILE A C 1
ATOM 671 O O . ILE A 1 83 ? -0.949 -8.273 6.368 1.00 89.62 83 ILE A O 1
ATOM 675 N N . ASP A 1 84 ? -0.806 -9.762 4.694 1.00 89.94 84 ASP A N 1
ATOM 676 C CA . ASP A 1 84 ? -1.504 -10.840 5.399 1.00 89.94 84 ASP A CA 1
ATOM 677 C C . ASP A 1 84 ? -0.774 -11.272 6.687 1.00 89.94 84 ASP A C 1
ATOM 679 O O . ASP A 1 84 ? -1.402 -11.757 7.625 1.00 89.94 84 ASP A O 1
ATOM 683 N N . ARG A 1 85 ? 0.549 -11.076 6.768 1.00 90.06 85 ARG A N 1
ATOM 684 C CA . ARG A 1 85 ? 1.353 -11.418 7.951 1.00 90.06 85 ARG A CA 1
ATOM 685 C C . ARG A 1 85 ? 1.313 -10.358 9.055 1.00 90.06 85 ARG A C 1
ATOM 687 O O . ARG A 1 85 ? 1.454 -10.709 10.227 1.00 90.06 85 ARG A O 1
ATOM 694 N N . TYR A 1 86 ? 1.220 -9.079 8.699 1.00 89.25 86 TYR A N 1
ATOM 695 C CA . TYR A 1 86 ? 1.474 -7.970 9.630 1.00 89.25 86 TYR A CA 1
ATOM 696 C C . TYR A 1 86 ? 0.290 -7.016 9.826 1.00 89.25 86 TYR A C 1
ATOM 698 O O . TYR A 1 86 ? 0.252 -6.310 10.839 1.00 89.25 86 TYR A O 1
ATOM 706 N N . ALA A 1 87 ? -0.648 -6.957 8.881 1.00 89.38 87 ALA A N 1
ATOM 707 C CA . ALA A 1 87 ? -1.842 -6.130 8.995 1.00 89.38 87 ALA A CA 1
ATOM 708 C C . ALA A 1 87 ? -2.941 -6.832 9.804 1.00 89.38 87 ALA A C 1
ATOM 710 O O . ALA A 1 87 ? -2.895 -8.033 10.065 1.00 89.38 87 ALA A O 1
ATOM 711 N N . CYS A 1 88 ? -3.952 -6.066 10.204 1.00 89.00 88 CYS A N 1
ATOM 712 C CA . CYS A 1 88 ? -5.158 -6.616 10.816 1.00 89.00 88 CYS A CA 1
ATOM 713 C C . CYS A 1 88 ? -5.983 -7.408 9.785 1.00 89.00 88 CYS A C 1
ATOM 715 O O . CYS A 1 88 ? -6.053 -7.010 8.624 1.00 89.00 88 CYS A O 1
ATOM 717 N N . GLU A 1 89 ? -6.678 -8.467 10.217 1.00 85.81 89 GLU A N 1
ATOM 718 C CA . GLU A 1 89 ? -7.460 -9.354 9.328 1.00 85.81 89 GLU A CA 1
ATOM 719 C C . GLU A 1 89 ? -8.497 -8.610 8.465 1.00 85.81 89 GLU A C 1
ATOM 721 O O . GLU A 1 89 ? -8.750 -8.992 7.326 1.00 85.81 89 GLU A O 1
ATOM 726 N N . ASN A 1 90 ? -9.050 -7.507 8.976 1.00 89.06 90 ASN A N 1
ATOM 727 C CA . ASN A 1 90 ? -10.090 -6.720 8.306 1.00 89.06 90 ASN A CA 1
ATOM 728 C C . ASN A 1 90 ? -9.545 -5.559 7.456 1.00 89.06 90 ASN A C 1
ATOM 730 O O . ASN A 1 90 ? -10.310 -4.672 7.077 1.00 89.06 90 ASN A O 1
ATOM 734 N N . VAL A 1 91 ? -8.237 -5.510 7.182 1.00 93.25 91 VAL A N 1
ATOM 735 C CA . VAL A 1 91 ? -7.663 -4.431 6.370 1.00 93.25 91 VAL A CA 1
ATOM 736 C C . VAL A 1 91 ? -8.203 -4.479 4.938 1.00 93.25 91 VAL A C 1
ATOM 738 O O . VAL A 1 91 ? -8.198 -5.520 4.275 1.00 93.25 91 VAL A O 1
ATOM 741 N N . HIS A 1 92 ? -8.649 -3.334 4.420 1.00 93.50 92 HIS A N 1
ATOM 742 C CA . HIS A 1 92 ? -9.072 -3.244 3.025 1.00 93.50 92 HIS A CA 1
ATOM 743 C C . HIS A 1 92 ? -7.858 -3.205 2.095 1.00 93.50 92 HIS A C 1
ATOM 745 O O . HIS A 1 92 ? -6.942 -2.410 2.290 1.00 93.50 92 HIS A O 1
ATOM 751 N N . LYS A 1 93 ? -7.848 -4.043 1.057 1.00 93.31 93 LYS A N 1
ATOM 752 C CA . LYS A 1 93 ? -6.742 -4.145 0.096 1.00 93.31 93 LYS A CA 1
ATOM 753 C C . LYS A 1 93 ? -7.197 -3.655 -1.275 1.00 93.31 93 LYS A C 1
ATOM 755 O O . LYS A 1 93 ? -8.226 -4.104 -1.774 1.00 93.31 93 LYS A O 1
ATOM 760 N N . VAL A 1 94 ? -6.425 -2.761 -1.890 1.00 94.06 94 VAL A N 1
ATOM 761 C CA . VAL A 1 94 ? -6.671 -2.257 -3.250 1.00 94.06 94 VAL A CA 1
ATOM 762 C C . VAL A 1 94 ? -5.410 -2.437 -4.086 1.00 94.06 94 VAL A C 1
ATOM 764 O O . VAL A 1 94 ? -4.334 -2.014 -3.674 1.00 94.06 94 VAL A O 1
ATOM 767 N N . LEU A 1 95 ? -5.539 -3.051 -5.263 1.00 92.75 95 LEU A N 1
ATOM 768 C CA . LEU A 1 95 ? -4.456 -3.170 -6.240 1.00 92.75 95 LEU A CA 1
ATOM 769 C C . LEU A 1 95 ? -4.624 -2.107 -7.330 1.00 92.75 95 LEU A C 1
ATOM 771 O O . LEU A 1 95 ? -5.708 -1.965 -7.894 1.00 92.75 95 LEU A O 1
ATOM 775 N N . VAL A 1 96 ? -3.554 -1.381 -7.638 1.00 92.88 96 VAL A N 1
ATOM 776 C CA . VAL A 1 96 ? -3.548 -0.296 -8.623 1.00 92.88 96 VAL A CA 1
ATOM 777 C C . VAL A 1 96 ? -2.427 -0.523 -9.630 1.00 92.88 96 VAL A C 1
ATOM 779 O O . VAL A 1 96 ? -1.261 -0.621 -9.261 1.00 92.88 96 VAL A O 1
ATOM 782 N N . GLY A 1 97 ? -2.779 -0.578 -10.913 1.00 91.50 97 GLY A N 1
ATOM 783 C CA . GLY A 1 97 ? -1.813 -0.521 -12.008 1.00 91.50 97 GLY A CA 1
ATOM 784 C C . GLY A 1 97 ? -1.548 0.931 -12.400 1.00 91.50 97 GLY A C 1
ATOM 785 O O . GLY A 1 97 ? -2.466 1.630 -12.827 1.00 91.50 97 GLY A O 1
ATOM 786 N N . ASN A 1 98 ? -0.309 1.385 -12.252 1.00 86.44 98 ASN A N 1
ATOM 787 C CA . ASN A 1 98 ? 0.165 2.704 -12.663 1.00 86.44 98 ASN A CA 1
ATOM 788 C C . ASN A 1 98 ? 1.103 2.602 -13.885 1.00 86.44 98 ASN A C 1
ATOM 790 O O . ASN A 1 98 ? 1.480 1.500 -14.264 1.00 86.44 98 ASN A O 1
ATOM 794 N N . LYS A 1 99 ? 1.446 3.734 -14.510 1.00 79.06 99 LYS A N 1
ATOM 795 C CA . LYS A 1 99 ? 2.463 3.858 -15.569 1.00 79.06 99 LYS A CA 1
ATOM 796 C C . LYS A 1 99 ? 3.639 4.701 -15.095 1.00 79.06 99 LYS A C 1
ATOM 798 O O . LYS A 1 99 ? 3.401 5.565 -14.213 1.00 79.06 99 LYS A O 1
#

Sequence (99 aa):
MLLRFADNTFTESFISTIGVDFKIRTLDLGGTTVKLQIWDTAGQERFRTITSSYYRGAHGIIVVYDVTNQETFANVQKWLQEIDRYACENVHKVLVGNK

Nearest PDB structures (foldseek):
  4fmb-assembly1_B  TM=9.678E-01  e=6.883E-14  Homo sapiens
  6whe-assembly1_A  TM=9.832E-01  e=3.369E-12  Homo sapiens
  1g17-assembly1_A  TM=9.775E-01  e=6.162E-12  Saccharomyces cerevisiae
  9ikq-assembly1_B  TM=9.871E-01  e=1.205E-11  Homo sapiens
  4rkf-assembly1_A  TM=9.791E-01  e=2.204E-11  Drosophila melanogaster

Mean predicted aligned error: 8.34 Å

Foldseek 3Di:
DVCCVQPVDDDPDPD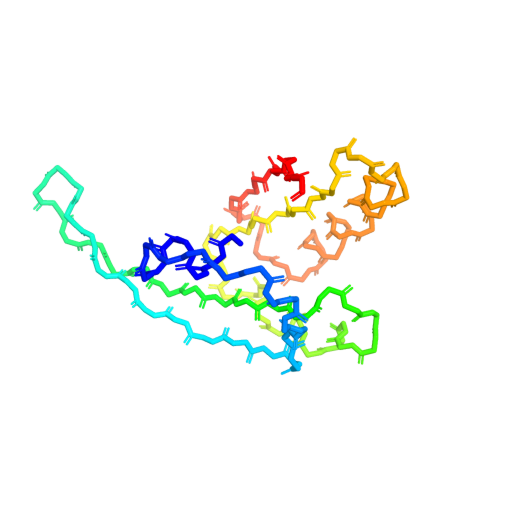FDDAKDWDWDWDQDPNDIDIDIDIDGGPDPVRVVSVLVVQAPAQEDEQEAEPVDVVRVVCVVVVVVSSCVRHDPNYHYHYYHDD

pLDDT: mean 79.04, std 15.71, range [41.03, 94.06]

InterPro domains:
  IPR001806 Small GTPase [PF00071] (1-99)
  IPR001806 Small GTPase [PS51421] (1-99)
  IPR001806 Small GTPase [SM00174] (1-99)
  IPR005225 Small GTP-binding domain [TIGR00231] (2-99)
  IPR027417 P-loop containing nucleoside triphosphate hydrolase [G3DSA:3.40.50.300] (1-99)
  IPR027417 P-loop containing nucleoside triphosphate hydrolase [SSF52540] (2-99)
  IPR050227 Ras-related protein Rab [PTHR47977] (2-99)

Secondary structure (DSSP, 8-state):
-HHHHHHS---SS-----SEEEEEEEEEETTEEEEEEEEEE--SGGGHHHHHHHHTT-SEEEEEEETT-HHHHHHHHHHHHHHHHHS-TT-EEEEEEE-

Radius of gyration: 14.24 Å; Cα contacts (8 Å, |Δi|>4): 118; chains: 1; bounding box: 38×30×30 Å

Solvent-accessible surface area (backbone atoms only — not comparable to full-atom values): 6208 Å² total; per-residue (Å²): 112,66,54,42,70,76,69,72,45,87,72,93,71,87,73,78,60,78,57,66,48,81,49,77,48,77,45,77,59,94,91,41,80,45,76,47,77,44,76,49,63,33,90,50,78,94,36,49,77,68,52,52,70,58,34,54,77,37,71,60,47,78,49,74,28,38,74,87,36,68,68,47,49,65,46,47,61,60,53,51,55,49,46,72,71,42,31,47,94,83,42,42,78,44,82,42,80,42,128